Protein AF-A0A7Y8LSM6-F1 (afdb_monomer_lite)

pLDDT: mean 91.13, std 11.06, range [52.59, 98.0]

Structure (mmCIF, N/CA/C/O backbone):
data_AF-A0A7Y8LSM6-F1
#
_entry.id   AF-A0A7Y8LSM6-F1
#
loop_
_atom_site.group_PDB
_atom_site.id
_atom_site.type_symbol
_atom_site.label_atom_id
_atom_site.label_alt_id
_atom_site.label_comp_id
_atom_site.label_asym_id
_atom_site.label_entity_id
_atom_site.label_seq_id
_atom_site.pdbx_PDB_ins_code
_atom_site.Cartn_x
_atom_site.Cartn_y
_atom_site.Cartn_z
_atom_site.occupancy
_atom_site.B_iso_or_equiv
_atom_site.auth_seq_id
_atom_site.auth_comp_id
_atom_site.auth_asym_id
_atom_site.auth_atom_id
_atom_site.pdbx_PDB_model_num
ATOM 1 N N . MET A 1 1 ? -0.105 0.229 -11.501 1.00 90.75 1 MET A N 1
ATOM 2 C CA . MET A 1 1 ? -0.351 0.681 -10.113 1.00 90.75 1 MET A CA 1
ATOM 3 C C . MET A 1 1 ? -1.820 0.613 -9.737 1.00 90.75 1 MET A C 1
ATOM 5 O O . MET A 1 1 ? -2.150 -0.214 -8.902 1.00 90.75 1 MET A O 1
ATOM 9 N N . GLU A 1 2 ? -2.704 1.396 -10.363 1.00 95.06 2 GLU A N 1
ATOM 10 C CA . GLU A 1 2 ? -4.147 1.393 -10.041 1.00 95.06 2 GLU A CA 1
ATOM 11 C C . GLU A 1 2 ? -4.792 0.011 -10.154 1.00 95.06 2 GLU A C 1
ATOM 13 O O . GLU A 1 2 ? -5.481 -0.407 -9.233 1.00 95.06 2 GLU A O 1
ATOM 18 N N . ALA A 1 3 ? -4.502 -0.734 -11.227 1.00 95.19 3 ALA A N 1
ATOM 19 C CA . ALA A 1 3 ? -5.003 -2.099 -11.401 1.00 95.19 3 ALA A CA 1
ATOM 20 C C . ALA A 1 3 ? -4.511 -3.058 -10.299 1.00 95.19 3 ALA A C 1
ATOM 22 O O . ALA A 1 3 ? -5.297 -3.819 -9.750 1.00 95.19 3 ALA A O 1
ATOM 23 N N . ALA A 1 4 ? -3.228 -2.984 -9.932 1.00 95.06 4 ALA A N 1
ATOM 24 C CA . ALA A 1 4 ? -2.647 -3.848 -8.901 1.00 95.06 4 ALA A CA 1
ATOM 25 C C . ALA A 1 4 ? -3.143 -3.503 -7.486 1.00 95.06 4 ALA A C 1
ATOM 27 O O . ALA A 1 4 ? -3.275 -4.385 -6.637 1.00 95.06 4 ALA A O 1
ATOM 28 N N . TRP A 1 5 ? -3.444 -2.226 -7.237 1.00 96.06 5 TRP A N 1
ATOM 29 C CA . TRP A 1 5 ? -4.111 -1.787 -6.016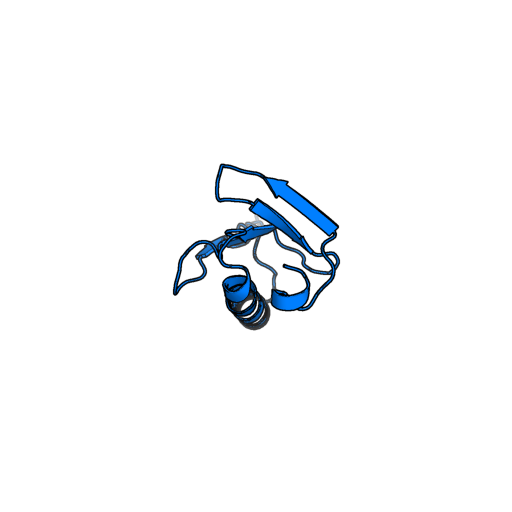 1.00 96.06 5 TRP A CA 1
ATOM 30 C C . TRP A 1 5 ? -5.621 -2.051 -6.044 1.00 96.06 5 TRP A C 1
ATOM 32 O O . TRP A 1 5 ? -6.220 -2.236 -4.996 1.00 96.06 5 TRP A O 1
ATOM 42 N N . GLY A 1 6 ? -6.268 -2.058 -7.208 1.00 94.94 6 GLY A N 1
ATOM 43 C CA . GLY A 1 6 ? -7.726 -2.109 -7.335 1.00 94.94 6 GLY A CA 1
ATOM 44 C C . GLY A 1 6 ? -8.412 -0.806 -6.907 1.00 94.94 6 GLY A C 1
ATOM 45 O O . GLY A 1 6 ? -9.439 -0.841 -6.230 1.00 94.94 6 GLY A O 1
ATOM 46 N N . GLY A 1 7 ? -7.816 0.349 -7.209 1.00 93.75 7 GLY A N 1
ATOM 47 C CA . GLY A 1 7 ? -8.384 1.653 -6.859 1.00 93.75 7 GLY A CA 1
ATOM 48 C C . GLY A 1 7 ? -7.686 2.816 -7.555 1.00 93.75 7 GLY A C 1
ATOM 49 O O . GLY A 1 7 ? -6.564 2.675 -8.044 1.00 93.75 7 GLY A O 1
ATOM 50 N N . ARG A 1 8 ? -8.360 3.970 -7.587 1.00 96.94 8 ARG A N 1
ATOM 51 C CA . ARG A 1 8 ? -7.876 5.171 -8.277 1.00 96.94 8 ARG A CA 1
ATOM 52 C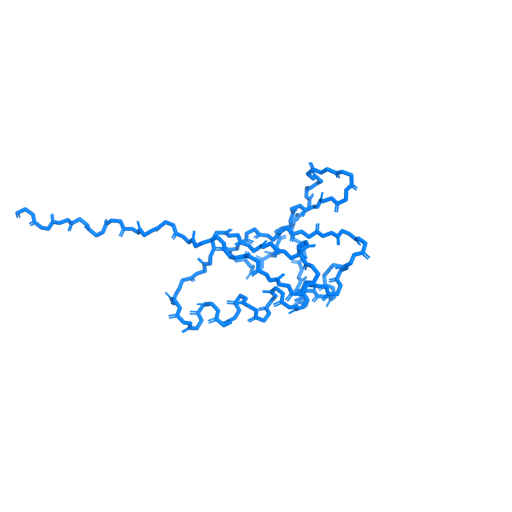 C . ARG A 1 8 ? -6.708 5.811 -7.533 1.00 96.94 8 ARG A C 1
ATOM 54 O O . ARG A 1 8 ? -6.772 6.031 -6.322 1.00 96.94 8 ARG A O 1
ATOM 61 N N . LEU A 1 9 ? -5.656 6.146 -8.265 1.00 96.88 9 LEU A N 1
ATOM 62 C CA . LEU A 1 9 ? -4.500 6.868 -7.765 1.00 96.88 9 LEU A CA 1
ATOM 63 C C . LEU A 1 9 ? -4.827 8.364 -7.714 1.00 96.88 9 LEU A C 1
ATOM 65 O O . LEU A 1 9 ? -5.211 8.965 -8.712 1.00 96.88 9 LEU A O 1
ATOM 69 N N . ALA A 1 10 ? -4.676 8.965 -6.538 1.00 97.44 10 ALA A N 1
ATOM 70 C CA . ALA A 1 10 ? -4.860 10.398 -6.335 1.00 97.44 10 ALA A CA 1
ATOM 71 C C . ALA A 1 10 ? -3.553 11.168 -6.554 1.00 97.44 10 ALA A C 1
ATOM 73 O O . ALA A 1 10 ? -3.556 12.249 -7.136 1.00 97.44 10 ALA A O 1
ATOM 74 N N . SER A 1 11 ? -2.423 10.617 -6.102 1.00 97.12 11 SER A N 1
ATOM 75 C CA . SER A 1 11 ? -1.107 11.189 -6.381 1.00 97.12 11 SER A CA 1
ATOM 76 C C . SER A 1 11 ? 0.013 10.158 -6.298 1.00 97.12 11 SER A C 1
ATOM 78 O O . SER A 1 11 ? -0.081 9.152 -5.592 1.00 97.12 11 SER A O 1
ATOM 80 N N . ALA A 1 12 ? 1.100 10.435 -7.017 1.00 96.88 12 ALA A N 1
ATOM 81 C CA . ALA A 1 12 ? 2.352 9.700 -6.941 1.00 96.88 12 ALA A CA 1
ATOM 82 C C . ALA A 1 12 ? 3.519 10.679 -6.832 1.00 96.88 12 ALA A C 1
ATOM 84 O O . ALA A 1 12 ? 3.610 11.639 -7.594 1.00 96.88 12 ALA A O 1
ATOM 85 N N . ARG A 1 13 ? 4.432 10.415 -5.899 1.00 97.62 13 ARG A N 1
ATOM 86 C CA . ARG A 1 13 ? 5.666 11.177 -5.717 1.00 97.62 13 ARG A CA 1
ATOM 87 C C . ARG A 1 13 ? 6.856 10.236 -5.753 1.00 97.62 13 ARG A C 1
ATOM 89 O O . ARG A 1 13 ? 6.939 9.317 -4.945 1.00 97.62 13 ARG A O 1
ATOM 96 N N . ARG A 1 14 ? 7.805 10.490 -6.649 1.00 96.75 14 ARG A N 1
ATOM 97 C CA . ARG A 1 14 ? 9.084 9.774 -6.672 1.00 96.75 14 ARG A CA 1
ATOM 98 C C . ARG A 1 14 ? 9.891 10.115 -5.415 1.00 96.75 14 ARG A C 1
ATOM 100 O O . ARG A 1 14 ? 10.023 11.288 -5.078 1.00 96.75 14 ARG A O 1
ATOM 107 N N . LEU A 1 15 ? 10.390 9.096 -4.719 1.00 94.19 15 LEU A N 1
ATOM 108 C CA . LEU A 1 15 ? 11.263 9.239 -3.547 1.00 94.19 15 LEU A CA 1
ATOM 109 C C . LEU A 1 15 ? 12.729 8.937 -3.874 1.00 94.19 15 LEU A C 1
ATOM 111 O O . LEU A 1 15 ? 13.622 9.428 -3.193 1.00 94.19 15 LEU A O 1
ATOM 115 N N . GLY A 1 16 ? 12.967 8.146 -4.919 1.00 89.69 16 GLY A N 1
ATOM 116 C CA . GLY A 1 16 ? 14.296 7.769 -5.379 1.00 89.69 16 GLY A CA 1
ATOM 117 C C . GLY A 1 16 ? 14.255 7.125 -6.768 1.00 89.69 16 GLY A C 1
ATOM 118 O O . GLY A 1 16 ? 13.225 7.187 -7.452 1.00 89.69 16 GLY A O 1
ATOM 119 N N . PRO A 1 17 ? 15.357 6.494 -7.204 1.00 85.94 17 PRO A N 1
ATOM 120 C CA . PRO A 1 17 ? 15.436 5.852 -8.516 1.00 85.94 17 PRO A CA 1
ATOM 121 C C . PRO A 1 17 ? 14.369 4.766 -8.713 1.00 85.94 17 PRO A C 1
ATOM 123 O O . PRO A 1 17 ? 13.691 4.759 -9.740 1.00 85.94 17 PRO A O 1
ATOM 126 N N . ALA A 1 18 ? 14.165 3.924 -7.696 1.00 89.75 18 ALA A N 1
ATOM 127 C CA . ALA A 1 18 ? 13.249 2.782 -7.727 1.00 89.75 18 ALA A CA 1
ATOM 128 C C . ALA A 1 18 ? 12.040 2.928 -6.787 1.00 89.75 18 ALA A C 1
ATOM 130 O O . ALA A 1 18 ? 11.259 2.002 -6.657 1.00 89.75 18 ALA A O 1
ATOM 131 N N . ASP A 1 19 ? 11.849 4.086 -6.149 1.00 94.31 19 ASP A N 1
ATOM 132 C CA . ASP A 1 19 ? 10.855 4.226 -5.082 1.00 94.31 19 ASP A CA 1
ATOM 133 C C . ASP A 1 19 ? 9.832 5.316 -5.385 1.00 94.31 19 ASP A C 1
ATOM 135 O O . ASP A 1 19 ? 10.179 6.453 -5.732 1.00 94.31 19 ASP A O 1
ATOM 139 N N . VAL A 1 20 ? 8.558 4.992 -5.166 1.00 97.06 20 VAL A N 1
ATOM 140 C CA . VAL A 1 20 ? 7.441 5.938 -5.230 1.00 97.06 20 VAL A CA 1
ATOM 141 C C . VAL A 1 20 ? 6.593 5.884 -3.966 1.00 97.06 20 VAL A C 1
ATOM 143 O O . VAL A 1 20 ? 6.333 4.827 -3.401 1.00 97.06 20 VAL A O 1
ATOM 146 N N . ALA A 1 21 ? 6.134 7.054 -3.540 1.00 98.00 21 ALA A N 1
ATOM 147 C CA . ALA A 1 21 ? 5.085 7.221 -2.555 1.00 98.00 21 ALA A CA 1
ATOM 148 C C . ALA A 1 21 ? 3.762 7.478 -3.279 1.00 98.00 21 ALA A C 1
ATOM 150 O O . ALA A 1 21 ? 3.665 8.399 -4.091 1.00 98.00 21 ALA A O 1
ATOM 151 N N . LEU A 1 22 ? 2.750 6.677 -2.979 1.00 97.94 22 LEU A N 1
ATOM 152 C CA . LEU A 1 22 ? 1.444 6.687 -3.622 1.00 97.94 22 LEU A CA 1
ATOM 153 C C . LEU A 1 22 ? 0.365 7.063 -2.605 1.00 97.94 22 LEU A C 1
ATOM 155 O O . LEU A 1 22 ? 0.377 6.593 -1.464 1.00 97.94 22 LEU A O 1
ATOM 159 N N . ARG A 1 23 ? -0.593 7.880 -3.041 1.00 97.81 23 ARG A N 1
ATOM 160 C CA . ARG A 1 23 ? -1.877 8.080 -2.365 1.00 97.81 23 ARG A CA 1
ATOM 161 C C . ARG A 1 23 ? -2.987 7.635 -3.298 1.00 97.81 23 ARG A C 1
ATOM 163 O O . ARG A 1 23 ? -3.087 8.142 -4.413 1.00 97.81 23 ARG A O 1
ATOM 170 N N . PHE A 1 24 ? -3.824 6.716 -2.837 1.00 97.56 24 PHE A N 1
ATOM 171 C CA . PHE A 1 24 ? -5.034 6.301 -3.545 1.00 97.56 24 PHE A CA 1
ATOM 172 C C . PHE A 1 24 ? -6.244 7.045 -2.974 1.00 97.56 24 PHE A C 1
ATOM 174 O O . PHE A 1 24 ? -6.267 7.358 -1.786 1.00 97.56 24 PHE A O 1
ATOM 181 N N . ALA A 1 25 ? -7.226 7.358 -3.820 1.00 94.56 25 ALA A N 1
ATOM 182 C CA . ALA A 1 25 ? -8.307 8.296 -3.502 1.00 94.56 25 ALA A CA 1
ATOM 183 C C . ALA A 1 25 ? -9.136 7.898 -2.266 1.00 94.56 25 ALA A C 1
ATOM 185 O O . ALA A 1 25 ? -9.496 8.756 -1.470 1.00 94.56 25 ALA A O 1
ATOM 186 N N . GLU A 1 26 ? -9.379 6.603 -2.074 1.00 91.56 26 GLU A N 1
ATOM 187 C CA . GLU A 1 26 ? -10.193 6.061 -0.973 1.00 91.56 26 GLU A CA 1
ATOM 188 C C . GLU A 1 26 ? -9.337 5.333 0.072 1.00 91.56 26 GLU A C 1
ATOM 190 O O . GLU A 1 26 ? -9.809 4.486 0.824 1.00 91.56 26 GLU A O 1
ATOM 195 N N . THR A 1 27 ? -8.030 5.595 0.084 1.00 93.38 27 THR A N 1
ATOM 196 C CA . THR A 1 27 ? -7.088 4.903 0.962 1.00 93.38 27 THR A CA 1
ATOM 197 C C . THR A 1 27 ? -6.502 5.888 1.969 1.00 93.38 27 THR A C 1
ATOM 199 O O . THR A 1 27 ? -5.731 6.768 1.583 1.00 93.38 27 THR A O 1
ATOM 202 N N . PRO A 1 28 ? -6.809 5.733 3.267 1.00 91.56 28 PRO A N 1
ATOM 203 C CA . PRO A 1 28 ? -6.409 6.675 4.312 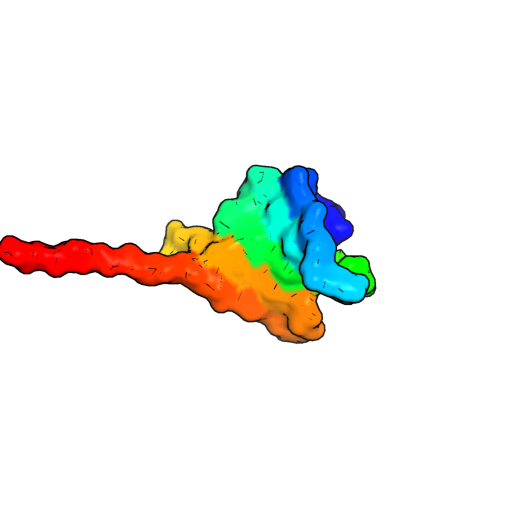1.00 91.56 28 PRO A CA 1
ATOM 204 C C . PRO A 1 28 ? -4.957 6.477 4.791 1.00 91.56 28 PRO A C 1
ATOM 206 O O . PRO A 1 28 ? -4.643 6.754 5.941 1.00 91.56 28 PRO A O 1
ATOM 209 N N . CYS A 1 29 ? -4.054 5.989 3.937 1.00 95.25 29 CYS A N 1
ATOM 210 C CA . CYS A 1 29 ? -2.652 5.770 4.289 1.00 95.25 29 CYS A CA 1
ATOM 211 C C . CYS A 1 29 ? -1.721 6.020 3.100 1.00 95.25 29 CYS A C 1
ATOM 213 O O . CYS A 1 29 ? -2.116 5.912 1.937 1.00 95.25 29 CYS A O 1
ATOM 215 N N . LEU A 1 30 ? -0.455 6.324 3.387 1.00 97.62 30 LEU A N 1
ATOM 216 C CA . LEU A 1 30 ? 0.581 6.395 2.357 1.00 97.62 30 LEU A CA 1
ATOM 217 C C . LEU A 1 30 ? 1.044 4.984 1.972 1.00 97.62 30 LEU A C 1
ATOM 219 O O . LEU A 1 30 ? 1.275 4.157 2.851 1.00 97.62 30 LEU A O 1
ATOM 223 N N . VAL A 1 31 ? 1.260 4.721 0.684 1.00 97.94 31 VAL A N 1
ATOM 224 C CA . VAL A 1 31 ? 1.820 3.443 0.219 1.00 97.94 31 VAL A CA 1
ATOM 225 C C . VAL A 1 31 ? 3.169 3.687 -0.447 1.00 97.94 31 VAL A C 1
ATOM 227 O O . VAL A 1 31 ? 3.256 4.472 -1.387 1.00 97.94 31 VAL A O 1
ATOM 230 N N . LEU A 1 32 ? 4.229 3.037 0.032 1.00 97.88 32 LEU A N 1
ATOM 231 C CA . LEU A 1 32 ? 5.523 3.011 -0.650 1.00 97.88 32 LEU A CA 1
ATOM 232 C C . LEU A 1 32 ? 5.592 1.788 -1.553 1.00 97.88 32 LEU A C 1
ATOM 234 O O . LEU A 1 32 ? 5.235 0.690 -1.129 1.00 97.88 32 LEU A O 1
ATOM 238 N N . ALA A 1 33 ? 6.049 1.978 -2.783 1.00 97.12 33 ALA A N 1
ATOM 239 C CA . ALA A 1 33 ? 6.117 0.915 -3.771 1.00 97.12 33 ALA A CA 1
ATOM 240 C C . ALA A 1 33 ? 7.324 1.076 -4.691 1.00 97.12 33 ALA A C 1
ATOM 242 O O . ALA A 1 33 ? 7.822 2.187 -4.889 1.00 97.12 33 ALA A O 1
ATOM 243 N N . ASP A 1 34 ? 7.731 -0.046 -5.276 1.00 95.25 34 ASP A N 1
ATOM 244 C CA . ASP A 1 34 ? 8.651 -0.093 -6.404 1.00 95.25 34 ASP A CA 1
ATOM 245 C C . ASP A 1 34 ? 7.841 -0.089 -7.717 1.00 95.25 34 ASP A C 1
ATOM 247 O O . ASP A 1 34 ? 7.018 -0.988 -7.926 1.00 95.25 34 ASP A O 1
ATOM 251 N N . PRO A 1 35 ? 8.029 0.902 -8.613 1.00 93.38 35 PRO A N 1
ATOM 252 C CA . PRO A 1 35 ? 7.420 0.930 -9.938 1.00 93.38 35 PRO A CA 1
ATOM 253 C C . PRO A 1 35 ? 7.635 -0.316 -10.793 1.00 93.38 35 PRO A C 1
ATOM 255 O O . PRO A 1 35 ? 6.775 -0.613 -11.621 1.00 93.38 35 PRO A O 1
ATOM 258 N N . ALA A 1 36 ? 8.755 -1.014 -10.604 1.00 94.25 36 ALA A N 1
ATOM 259 C CA . ALA A 1 36 ? 9.117 -2.208 -11.357 1.00 94.25 36 ALA A CA 1
ATOM 260 C C . ALA A 1 36 ? 8.400 -3.479 -10.871 1.00 94.25 36 ALA A C 1
ATOM 262 O O . ALA A 1 36 ? 8.389 -4.467 -11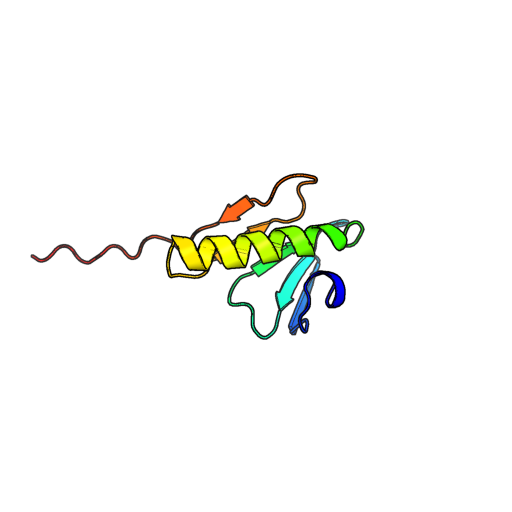.600 1.00 94.25 36 ALA A O 1
ATOM 263 N N . ALA A 1 37 ? 7.778 -3.449 -9.687 1.00 94.06 37 ALA A N 1
ATOM 264 C CA . ALA A 1 37 ? 7.079 -4.587 -9.086 1.00 94.06 37 ALA A CA 1
ATOM 265 C C . ALA A 1 37 ? 5.659 -4.207 -8.600 1.00 94.06 37 ALA A C 1
ATOM 267 O O . ALA A 1 37 ? 5.351 -4.287 -7.402 1.00 94.06 37 ALA A O 1
ATOM 268 N N . PRO A 1 38 ? 4.766 -3.735 -9.497 1.00 93.19 38 PRO A N 1
ATOM 269 C CA . PRO A 1 38 ? 3.442 -3.240 -9.125 1.00 93.19 38 PRO A CA 1
ATOM 270 C C . PRO A 1 38 ? 2.541 -4.309 -8.494 1.00 93.19 38 PRO A C 1
ATOM 272 O O . PRO A 1 38 ? 1.665 -3.962 -7.705 1.00 93.19 38 PRO A O 1
ATOM 275 N N . GLU A 1 39 ? 2.738 -5.590 -8.804 1.00 92.88 39 GLU A N 1
ATOM 276 C CA . GLU A 1 39 ? 1.986 -6.727 -8.262 1.00 92.88 39 GLU A CA 1
ATOM 277 C C . GLU A 1 39 ? 2.064 -6.829 -6.731 1.00 92.88 39 GLU A C 1
ATOM 279 O O . GLU A 1 39 ? 1.114 -7.285 -6.087 1.00 92.88 39 GLU A O 1
ATOM 284 N N . ARG A 1 40 ? 3.135 -6.309 -6.117 1.00 94.25 40 ARG A N 1
ATOM 285 C CA . ARG A 1 40 ? 3.297 -6.270 -4.653 1.00 94.25 40 ARG A CA 1
ATOM 286 C C . ARG A 1 40 ? 2.250 -5.392 -3.964 1.00 94.25 40 ARG A C 1
ATOM 288 O O . ARG A 1 40 ? 1.923 -5.614 -2.795 1.00 94.25 40 ARG A O 1
ATOM 295 N N . LEU A 1 41 ? 1.648 -4.443 -4.687 1.00 95.88 41 LEU A N 1
ATOM 296 C CA . LEU A 1 41 ? 0.554 -3.619 -4.168 1.00 95.88 41 LEU A CA 1
ATOM 297 C C . LEU A 1 41 ? -0.683 -4.433 -3.786 1.00 95.88 41 LEU A C 1
ATOM 299 O O . LEU A 1 41 ? -1.387 -4.054 -2.848 1.00 95.88 41 LEU A O 1
ATOM 303 N N . SER A 1 42 ? -0.943 -5.558 -4.457 1.00 94.38 42 SER A N 1
ATOM 304 C CA . SER A 1 42 ? -2.077 -6.418 -4.110 1.00 94.38 42 SER A CA 1
ATOM 305 C C . SER A 1 42 ? -1.911 -7.019 -2.710 1.00 94.38 42 SER A C 1
ATOM 307 O O . SER A 1 42 ? -2.878 -7.096 -1.950 1.00 94.38 42 SER A O 1
ATOM 309 N N . SER A 1 43 ? -0.682 -7.378 -2.324 1.00 94.69 43 SER A N 1
ATOM 310 C CA . SER A 1 43 ? -0.363 -7.832 -0.965 1.00 94.69 43 SER A CA 1
ATOM 311 C C . SER A 1 43 ? -0.528 -6.709 0.058 1.00 94.69 43 SER A C 1
ATOM 313 O O . SER A 1 43 ? -1.167 -6.916 1.088 1.00 94.69 43 SER A O 1
ATOM 315 N N . ALA A 1 44 ? -0.047 -5.498 -0.244 1.00 96.19 44 ALA A N 1
ATOM 316 C CA . ALA A 1 44 ? -0.228 -4.337 0.630 1.00 96.19 44 ALA A CA 1
ATOM 317 C C . ALA A 1 44 ? -1.707 -4.008 0.876 1.00 96.19 44 ALA A C 1
ATOM 319 O O . ALA A 1 44 ? -2.089 -3.724 2.010 1.00 96.19 44 ALA A O 1
ATOM 320 N N . ARG A 1 45 ? -2.568 -4.130 -0.142 1.00 95.88 45 ARG A N 1
ATOM 321 C CA . ARG A 1 45 ? -4.016 -3.956 0.027 1.00 95.88 45 ARG A CA 1
ATOM 322 C C . ARG A 1 45 ? -4.638 -5.005 0.947 1.00 95.88 45 ARG A C 1
ATOM 324 O O . ARG A 1 45 ? -5.468 -4.659 1.784 1.00 95.88 45 ARG A O 1
ATOM 331 N N . ARG A 1 46 ? -4.256 -6.279 0.809 1.00 95.50 46 ARG A N 1
ATOM 332 C CA . ARG A 1 46 ? -4.739 -7.340 1.712 1.00 95.50 46 ARG A CA 1
ATOM 333 C C . ARG A 1 46 ? -4.319 -7.064 3.154 1.00 95.50 46 ARG A C 1
ATOM 335 O O . ARG A 1 46 ? -5.136 -7.200 4.059 1.00 95.50 46 ARG A O 1
ATOM 342 N N . VAL A 1 47 ? -3.080 -6.613 3.351 1.00 96.50 47 VAL A N 1
ATOM 343 C CA . VAL A 1 47 ? -2.569 -6.217 4.669 1.00 96.50 47 VAL A CA 1
ATOM 344 C C . VAL A 1 47 ? -3.327 -5.013 5.226 1.00 96.50 47 VAL A C 1
ATOM 346 O O . VAL A 1 47 ? -3.670 -5.037 6.400 1.00 96.50 47 VAL A O 1
ATOM 349 N N . LEU A 1 48 ? -3.664 -4.006 4.411 1.00 96.31 48 LEU A N 1
ATOM 350 C CA . LEU A 1 48 ? -4.496 -2.878 4.847 1.00 96.31 48 LEU A CA 1
ATOM 351 C C . LEU A 1 48 ? -5.852 -3.342 5.391 1.00 96.31 48 LEU A C 1
ATOM 353 O O . LEU A 1 48 ? -6.260 -2.921 6.470 1.00 96.31 48 LEU A O 1
ATOM 357 N N . ALA A 1 49 ? -6.541 -4.209 4.646 1.00 95.81 49 ALA A N 1
ATOM 358 C CA . ALA A 1 49 ? -7.846 -4.725 5.045 1.00 95.81 49 ALA A CA 1
ATOM 359 C C . ALA A 1 49 ? -7.756 -5.521 6.357 1.00 95.81 49 ALA A C 1
ATOM 361 O O . ALA A 1 49 ? -8.546 -5.291 7.271 1.00 95.81 49 ALA A O 1
ATOM 362 N N . ALA A 1 50 ? -6.757 -6.402 6.475 1.00 96.56 50 ALA A N 1
ATOM 363 C CA . ALA A 1 50 ? -6.513 -7.168 7.695 1.00 96.56 50 ALA A CA 1
ATOM 364 C C . ALA A 1 50 ? -6.137 -6.268 8.885 1.00 96.56 50 ALA A C 1
ATOM 366 O O . ALA A 1 50 ? -6.617 -6.484 9.994 1.00 96.56 50 ALA A O 1
ATOM 367 N N . TRP A 1 51 ? -5.323 -5.235 8.654 1.00 96.00 51 TRP A N 1
ATOM 368 C CA . TRP A 1 51 ? -4.932 -4.271 9.680 1.00 96.00 51 TRP A CA 1
ATOM 369 C C . TRP A 1 51 ? -6.136 -3.502 10.216 1.00 96.00 51 TRP A C 1
ATOM 371 O O . TRP A 1 51 ? -6.324 -3.450 11.424 1.00 96.00 51 TRP A O 1
ATOM 381 N N . ILE A 1 52 ? -6.974 -2.939 9.339 1.00 94.56 52 ILE A N 1
ATOM 382 C CA . ILE A 1 52 ? -8.176 -2.201 9.755 1.00 94.56 52 ILE A CA 1
ATOM 383 C C . ILE A 1 52 ? -9.125 -3.121 10.528 1.00 94.56 52 ILE A C 1
ATOM 385 O O . ILE A 1 52 ? -9.660 -2.712 11.554 1.00 94.56 52 ILE A O 1
ATOM 389 N N . ALA A 1 53 ? -9.295 -4.369 10.082 1.00 96.12 53 ALA A N 1
ATOM 390 C CA . ALA A 1 53 ? -10.124 -5.344 10.786 1.00 96.12 53 ALA A CA 1
ATOM 391 C C . ALA A 1 53 ? -9.596 -5.672 12.196 1.00 96.12 53 ALA A C 1
ATOM 393 O O . ALA A 1 53 ? -10.393 -5.876 13.106 1.00 96.12 53 ALA A O 1
ATOM 394 N N . ALA A 1 54 ? -8.273 -5.713 12.386 1.00 95.19 54 ALA A N 1
ATOM 395 C CA . ALA A 1 54 ? -7.652 -6.051 13.667 1.00 95.19 54 ALA A CA 1
ATOM 396 C C . ALA A 1 54 ? -7.492 -4.849 14.616 1.00 95.19 54 ALA A C 1
ATOM 398 O O . ALA A 1 54 ? -7.713 -4.978 15.816 1.00 95.19 54 ALA A O 1
ATOM 399 N N . ALA A 1 55 ? -7.085 -3.691 14.094 1.00 91.81 55 ALA A N 1
ATOM 400 C CA . ALA A 1 55 ? -6.732 -2.503 14.873 1.00 91.81 55 ALA A CA 1
ATOM 401 C C . ALA A 1 55 ? -7.854 -1.452 14.938 1.00 91.81 55 ALA A C 1
ATOM 403 O O . ALA A 1 55 ? -7.736 -0.478 15.679 1.00 91.81 55 ALA A O 1
ATOM 404 N N . GLY A 1 56 ? -8.904 -1.580 14.121 1.00 91.81 56 GLY A N 1
ATOM 405 C CA . GLY A 1 56 ? -10.021 -0.629 14.043 1.00 91.81 56 GLY A CA 1
ATOM 406 C C . GLY A 1 56 ? -9.675 0.731 13.422 1.00 91.81 56 GLY A C 1
ATOM 407 O O . GLY A 1 56 ? -10.566 1.543 13.185 1.00 91.81 56 GLY A O 1
ATOM 408 N N . THR A 1 57 ? -8.400 0.993 13.129 1.00 92.31 57 THR A N 1
ATOM 409 C CA . THR A 1 57 ? -7.910 2.249 12.552 1.00 92.31 57 THR A CA 1
ATOM 410 C C . THR A 1 57 ? -6.929 1.978 11.411 1.00 92.31 57 THR A C 1
ATOM 412 O O . THR A 1 57 ? -6.233 0.955 11.413 1.00 92.31 57 THR A O 1
ATOM 415 N N . PRO A 1 58 ? -6.864 2.858 10.396 1.00 94.06 58 PRO A N 1
ATOM 416 C CA . PRO A 1 58 ? -5.896 2.709 9.323 1.00 94.06 58 PRO A CA 1
ATOM 417 C C . PRO A 1 58 ? -4.467 2.989 9.816 1.00 94.06 58 PRO A C 1
ATOM 419 O O . PRO A 1 58 ? -4.270 3.818 10.703 1.00 94.06 58 PRO A O 1
ATOM 422 N N . PRO A 1 59 ? -3.448 2.332 9.238 1.00 96.38 59 PRO A N 1
ATOM 423 C CA . PRO A 1 59 ? -2.060 2.653 9.536 1.00 96.38 59 PRO A CA 1
ATOM 424 C C . PRO A 1 59 ? -1.651 3.960 8.846 1.00 96.38 59 PRO A C 1
ATOM 426 O O . PRO A 1 59 ? -2.215 4.334 7.820 1.00 96.38 59 PRO A O 1
ATOM 429 N N . ARG A 1 60 ? -0.576 4.604 9.311 1.00 96.38 60 ARG A N 1
ATOM 430 C CA . ARG A 1 60 ? -0.012 5.789 8.634 1.00 96.38 60 ARG A CA 1
ATOM 431 C C . ARG A 1 60 ? 0.564 5.452 7.271 1.00 96.38 60 ARG A C 1
ATOM 433 O O . ARG A 1 60 ? 0.445 6.227 6.315 1.00 96.38 60 ARG A O 1
ATOM 440 N N . ARG A 1 61 ? 1.261 4.316 7.194 1.00 97.44 61 ARG A N 1
ATOM 441 C CA . ARG A 1 61 ? 2.012 3.928 6.001 1.00 97.44 61 ARG A CA 1
ATOM 442 C C . ARG A 1 61 ? 2.113 2.421 5.843 1.00 97.44 61 ARG A C 1
ATOM 444 O O . ARG A 1 61 ? 2.362 1.704 6.808 1.00 97.44 61 ARG A O 1
ATOM 451 N N . LEU A 1 62 ? 2.023 1.986 4.595 1.00 97.88 62 LEU A N 1
ATOM 452 C CA . LEU A 1 62 ? 2.378 0.647 4.146 1.00 97.88 62 LEU A CA 1
ATOM 453 C C . LEU A 1 62 ? 3.619 0.721 3.263 1.00 97.88 62 LEU A C 1
ATOM 455 O O . LEU A 1 62 ? 3.725 1.606 2.414 1.00 97.88 62 LEU A O 1
ATOM 459 N N . ASP A 1 63 ? 4.547 -0.206 3.452 1.00 97.31 63 ASP A N 1
ATOM 460 C CA . ASP A 1 63 ? 5.738 -0.346 2.623 1.00 97.31 63 ASP A CA 1
ATOM 461 C C . ASP A 1 63 ? 5.704 -1.679 1.877 1.00 97.31 63 ASP A C 1
ATOM 463 O O . ASP A 1 63 ? 5.874 -2.741 2.477 1.00 97.31 63 ASP A O 1
ATOM 467 N N . ALA A 1 64 ? 5.455 -1.600 0.571 1.00 96.75 64 ALA A N 1
ATOM 468 C CA . ALA A 1 64 ? 5.346 -2.727 -0.349 1.00 96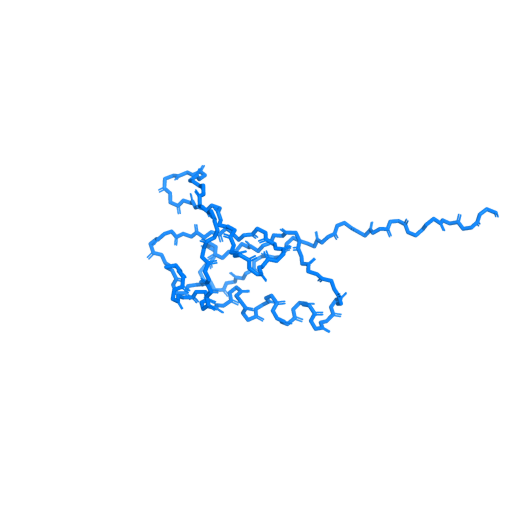.75 64 ALA A CA 1
ATOM 469 C C . ALA A 1 64 ? 6.620 -2.932 -1.189 1.00 96.75 64 ALA A C 1
ATOM 471 O O . ALA A 1 64 ? 6.601 -3.673 -2.171 1.00 96.75 64 ALA A O 1
ATOM 472 N N . ARG A 1 65 ? 7.725 -2.251 -0.852 1.00 95.00 65 ARG A N 1
ATOM 473 C CA . ARG A 1 65 ? 8.998 -2.391 -1.580 1.00 95.00 65 ARG A CA 1
ATOM 474 C C . ARG A 1 65 ? 9.695 -3.719 -1.285 1.00 95.00 65 ARG A C 1
ATOM 476 O O . ARG A 1 65 ? 10.486 -4.190 -2.095 1.00 95.00 65 ARG A O 1
ATOM 483 N N . LEU A 1 66 ? 9.394 -4.338 -0.145 1.00 89.50 66 LEU A N 1
ATOM 484 C CA . LEU A 1 66 ? 9.944 -5.634 0.247 1.00 89.50 66 LEU A CA 1
ATOM 485 C C . LEU A 1 66 ? 9.288 -6.757 -0.571 1.00 89.50 66 LEU A C 1
ATOM 487 O O . LEU A 1 66 ? 8.076 -6.752 -0.763 1.00 89.50 66 LEU A O 1
ATOM 491 N N . SER A 1 67 ? 10.079 -7.724 -1.041 1.00 84.38 67 SER A N 1
ATOM 492 C CA . SER A 1 67 ? 9.602 -8.754 -1.977 1.00 84.38 67 SER A CA 1
ATOM 493 C C . SER A 1 67 ? 8.466 -9.620 -1.424 1.00 84.38 67 SER A C 1
ATOM 495 O O . SER A 1 67 ? 7.455 -9.784 -2.097 1.00 84.38 67 SER A O 1
ATOM 497 N N . ASP A 1 68 ? 8.598 -10.102 -0.185 1.00 88.31 68 ASP A N 1
ATOM 498 C CA . ASP A 1 68 ? 7.672 -11.091 0.399 1.00 88.31 68 ASP A CA 1
ATOM 499 C C . ASP A 1 68 ? 6.978 -10.589 1.671 1.00 88.31 68 ASP A C 1
ATOM 501 O O . ASP A 1 68 ? 6.394 -11.360 2.434 1.00 88.31 68 ASP A O 1
ATOM 505 N N . ARG A 1 69 ? 7.096 -9.292 1.968 1.00 93.31 69 ARG A N 1
ATOM 506 C CA . ARG A 1 69 ? 6.600 -8.698 3.213 1.00 93.31 69 ARG A CA 1
ATOM 507 C C . ARG A 1 69 ? 6.012 -7.324 2.954 1.00 93.31 69 ARG A C 1
ATOM 509 O O . ARG A 1 69 ? 6.386 -6.640 2.011 1.00 93.31 69 ARG A O 1
ATOM 516 N N . VAL A 1 70 ? 5.125 -6.904 3.845 1.00 96.81 70 VAL A N 1
ATOM 517 C CA . VAL A 1 70 ? 4.635 -5.527 3.896 1.00 96.81 70 VAL A CA 1
ATOM 518 C C . VAL A 1 70 ? 4.966 -4.997 5.276 1.00 96.81 70 VAL A C 1
ATOM 520 O O . VAL A 1 70 ? 4.514 -5.562 6.272 1.00 96.81 70 VAL A O 1
ATOM 523 N N . ALA A 1 71 ? 5.767 -3.936 5.348 1.00 96.88 71 ALA A N 1
ATOM 524 C CA . ALA A 1 71 ? 5.983 -3.262 6.621 1.00 96.88 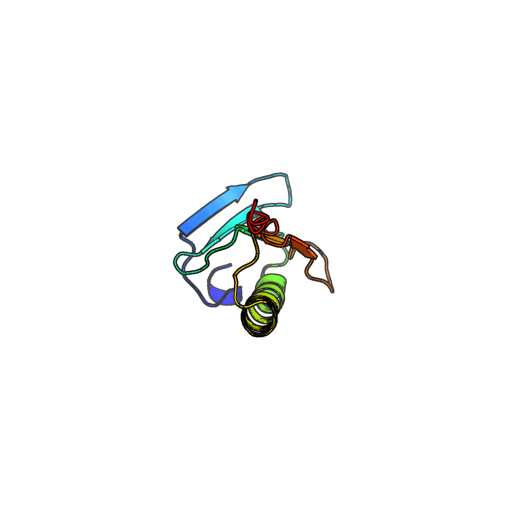71 ALA A CA 1
ATOM 525 C C . ALA A 1 71 ? 4.842 -2.269 6.862 1.00 96.88 71 ALA A C 1
ATOM 527 O O . ALA A 1 71 ? 4.460 -1.513 5.966 1.00 96.88 71 ALA A O 1
ATOM 528 N N . VAL A 1 72 ? 4.305 -2.272 8.078 1.00 96.88 72 VAL A N 1
ATOM 529 C CA . VAL A 1 72 ? 3.231 -1.370 8.494 1.00 96.88 72 VAL A CA 1
ATOM 530 C C . VAL A 1 72 ? 3.799 -0.385 9.502 1.00 96.88 72 VAL A C 1
ATOM 532 O O . VAL A 1 72 ? 4.427 -0.791 10.477 1.00 96.88 72 VAL A O 1
ATOM 535 N N . LEU A 1 73 ? 3.590 0.907 9.265 1.00 96.38 73 LEU A N 1
ATOM 536 C CA . LEU A 1 73 ? 3.803 1.948 10.264 1.00 96.38 73 LEU A CA 1
ATOM 537 C C . LEU A 1 73 ? 2.443 2.276 10.896 1.00 96.38 73 LEU A C 1
ATOM 539 O O . LEU A 1 73 ? 1.606 2.870 10.204 1.00 96.38 73 LEU A O 1
ATOM 543 N N . PRO A 1 74 ? 2.212 1.905 12.167 1.00 94.06 74 PRO A N 1
ATOM 544 C CA . PRO A 1 74 ? 0.964 2.205 12.858 1.00 94.06 74 PRO A CA 1
ATOM 545 C C . PRO A 1 74 ? 0.711 3.711 12.970 1.00 94.06 74 PRO A C 1
ATOM 547 O O . PRO A 1 74 ? 1.635 4.527 12.887 1.00 94.06 74 PRO A O 1
ATOM 550 N N . GLU A 1 75 ? -0.547 4.077 13.199 1.00 87.06 75 GLU A N 1
ATOM 551 C CA . GLU A 1 75 ? -0.862 5.366 13.815 1.00 87.06 75 GLU A CA 1
ATOM 552 C C . GLU A 1 75 ? -0.174 5.428 15.187 1.00 87.06 75 GLU A C 1
ATOM 554 O O . GLU A 1 75 ? -0.065 4.409 15.873 1.00 87.06 75 GLU A O 1
ATOM 559 N N . ALA A 1 76 ? 0.355 6.594 15.572 1.00 76.50 76 ALA A N 1
ATOM 560 C CA . ALA A 1 76 ? 0.848 6.740 16.938 1.00 76.50 76 ALA A CA 1
ATOM 561 C C . ALA A 1 76 ? -0.325 6.450 17.888 1.00 76.50 76 ALA A C 1
ATOM 563 O O . ALA A 1 76 ? -1.437 6.892 17.584 1.00 76.50 76 ALA A O 1
ATOM 564 N N . PRO A 1 77 ? -0.121 5.721 18.999 1.00 66.94 77 PRO A N 1
ATOM 565 C CA . PRO A 1 77 ? -1.178 5.592 19.984 1.00 66.94 77 PRO A CA 1
ATOM 566 C C . PRO A 1 77 ? -1.577 7.008 20.401 1.00 66.94 77 PRO A C 1
ATOM 568 O O . PRO A 1 77 ? -0.723 7.797 20.808 1.00 66.94 77 PRO A O 1
ATOM 571 N N . THR A 1 78 ? -2.858 7.351 20.251 1.00 61.94 78 THR A N 1
ATOM 572 C CA . THR A 1 78 ? -3.410 8.492 20.977 1.00 61.94 78 THR A CA 1
ATOM 573 C C . THR A 1 78 ? -3.135 8.187 22.436 1.00 61.94 78 THR A C 1
ATOM 575 O O . THR A 1 78 ? -3.660 7.205 22.959 1.00 61.94 78 THR A O 1
ATOM 578 N N . THR A 1 79 ? -2.259 8.964 23.070 1.00 58.53 79 THR A N 1
ATOM 579 C CA . THR A 1 79 ? -2.138 8.959 24.522 1.00 58.53 79 THR A CA 1
ATOM 580 C C . THR A 1 79 ? -3.533 9.290 25.029 1.00 58.53 79 THR A C 1
ATOM 582 O O . THR A 1 79 ? -3.988 10.423 24.883 1.00 58.53 79 THR A O 1
ATOM 585 N N . ALA A 1 80 ? -4.268 8.277 25.488 1.00 56.72 80 ALA A N 1
ATOM 586 C CA . ALA A 1 80 ? -5.482 8.513 26.239 1.00 56.72 80 ALA A CA 1
ATOM 587 C C . ALA A 1 80 ? -5.040 9.352 27.436 1.00 56.72 80 ALA A C 1
ATOM 589 O O . ALA A 1 80 ? -4.172 8.928 28.195 1.00 56.72 80 ALA A O 1
ATOM 590 N N . GLU A 1 81 ? -5.540 10.581 27.488 1.00 53.59 81 GLU A N 1
ATOM 591 C CA . GLU A 1 81 ? -5.351 11.521 28.581 1.00 53.59 81 GLU A CA 1
ATOM 592 C C . GLU A 1 81 ? -5.600 10.762 29.894 1.00 53.59 81 GLU A C 1
ATOM 594 O O . GLU A 1 81 ? -6.694 10.233 30.105 1.00 53.59 81 GLU A O 1
ATOM 599 N N . GLU A 1 82 ? -4.559 10.593 30.717 1.00 52.59 82 GLU A N 1
ATOM 600 C CA . GLU A 1 82 ? -4.725 10.032 32.057 1.00 52.59 82 GLU A CA 1
ATOM 601 C C . GLU A 1 82 ? -5.682 10.963 32.816 1.00 52.59 82 GLU A C 1
ATOM 603 O O . GLU A 1 82 ? -5.404 12.165 32.893 1.00 52.59 82 GLU A O 1
ATOM 608 N N . PRO A 1 83 ? -6.814 10.468 33.349 1.00 59.22 83 PRO A N 1
ATOM 609 C CA . PRO A 1 83 ? -7.679 11.304 34.162 1.00 59.22 83 PRO A CA 1
ATOM 610 C C . PRO A 1 83 ? -6.898 11.726 35.413 1.00 59.22 83 PRO A C 1
ATOM 612 O O . PRO A 1 83 ? -6.461 10.876 36.190 1.00 59.22 83 PRO A O 1
ATOM 615 N N . SER A 1 84 ? -6.690 13.039 35.555 1.00 61.91 84 SER A N 1
ATOM 616 C CA . SER A 1 84 ? -6.230 13.677 36.798 1.00 61.91 84 SER A CA 1
ATOM 617 C C . SER A 1 84 ? -7.339 13.733 37.841 1.00 61.91 84 SER A C 1
ATOM 619 O O . SER A 1 84 ? -8.519 13.867 37.440 1.00 61.91 84 SER A O 1
#

Foldseek 3Di:
DCVLLVAAWPDWDDPDPQWIWTDGPPAQEIEIAGPVCSNLNNVQNVVQVVCCVVVVDGFHYWYSHDDPDIDTHHDDPPPPPDDD

Radius of gyration: 14.03 Å; chains: 1; bounding box: 26×25×48 Å

Secondary structure (DSSP, 8-state):
-HHHHTS-EEEEEE-SSS-EEEEETT-SSEEEE-TT-TTHHHHHHHHHHHHHHHHSS--SEEE--SSS--EEEPPPP-------

Sequence (84 aa):
MEAAWGGRLASARRLGPADVALRFAETPCLVLADPAAPERLSSARRVLAAWIAAAGTPPRRLDARLSDRVAVLPEAPTTAEEPS